Protein AF-A0A7X2N407-F1 (afdb_monomer_lite)

pLDDT: mean 95.73, std 4.52, range [58.78, 98.81]

Foldseek 3Di:
DKDQDAPVCLVVVLVQQVQFDDPQLGQDSVLSNCQSVQAGKMFDDDPNHTQKIWTWAAAQDPADEQCCSVVPRGDDLHQETETRDITGHPVNPPVCVSVVNVVVCVVPDDHQWYKYKDAPVCVVVVCVVVWDFPQWDPDCRSPGTITMTIDGDDD

Secondary structure (DSSP, 8-state):
-EEE--GGGHHHHHHHHHHHS-TTTSPPHHHHHHHHHHSEEEEEEETTEEEEEEEEEEES-SS--GGGGGTTT--TT-SEEEEEEEE--GGGTTSSHHHHHHHHHHHH--SSEEEEEE-GGGHHHHHTTTPEEEEE-S--GGG---EEEEEE---

InterPro domains:
  IPR000182 GNAT domain [PF00583] (11-131)
  IPR000182 GNAT domain [PS51186] (1-152)
  IPR016181 Acyl-CoA N-acyltransferase [SSF55729] (1-141)
  IPR051635 Serotonin N-acetyltransferase-like [PTHR10908] (2-153)

Structure (mmCIF, N/CA/C/O backbone):
data_AF-A0A7X2N407-F1
#
_entry.id   AF-A0A7X2N407-F1
#
loop_
_atom_site.group_PDB
_atom_site.id
_atom_site.type_symbol
_atom_site.label_atom_id
_atom_site.label_alt_id
_atom_site.label_comp_id
_atom_site.label_asym_id
_atom_site.label_entity_id
_atom_site.label_seq_id
_atom_site.pdbx_PDB_ins_code
_atom_site.Cartn_x
_atom_site.Cartn_y
_atom_site.Cartn_z
_atom_site.occupancy
_atom_site.B_iso_or_equiv
_atom_site.auth_seq_id
_atom_site.auth_comp_id
_atom_site.auth_asym_id
_atom_site.auth_atom_id
_atom_site.pdbx_PDB_model_num
ATOM 1 N N . MET A 1 1 ? -17.436 5.490 5.141 1.00 95.38 1 MET A N 1
ATOM 2 C CA . MET A 1 1 ? -17.222 6.511 4.094 1.00 95.38 1 MET A CA 1
ATOM 3 C C . MET A 1 1 ? -15.799 6.396 3.574 1.00 95.38 1 MET A C 1
ATOM 5 O O . MET A 1 1 ? -14.897 6.186 4.372 1.00 95.38 1 MET A O 1
ATOM 9 N N . PHE A 1 2 ? -15.601 6.514 2.261 1.00 98.38 2 PHE A N 1
ATOM 10 C CA . PHE A 1 2 ? -14.262 6.590 1.675 1.00 98.38 2 PHE A CA 1
ATOM 11 C C . PHE A 1 2 ? -13.836 8.046 1.510 1.00 98.38 2 PHE A C 1
ATOM 13 O O . PHE A 1 2 ? -14.620 8.855 1.009 1.00 98.38 2 PHE A O 1
ATOM 20 N N . ARG A 1 3 ? -12.601 8.373 1.897 1.00 97.81 3 ARG A N 1
ATOM 21 C CA . ARG A 1 3 ? -11.985 9.680 1.632 1.00 97.81 3 ARG A CA 1
ATOM 22 C C . ARG A 1 3 ? -10.471 9.571 1.538 1.00 97.81 3 ARG A C 1
ATOM 24 O O . ARG A 1 3 ? -9.880 8.625 2.049 1.00 97.81 3 ARG A O 1
ATOM 31 N N . TYR A 1 4 ? -9.843 10.558 0.914 1.00 98.19 4 TYR A N 1
ATOM 32 C CA . TYR A 1 4 ? -8.390 10.677 0.952 1.00 98.19 4 TYR A CA 1
ATOM 33 C C . TYR A 1 4 ? -7.931 11.192 2.319 1.00 98.19 4 TYR A C 1
ATOM 35 O O . TYR A 1 4 ? -8.627 12.001 2.943 1.00 98.19 4 TYR A O 1
ATOM 43 N N . ALA A 1 5 ? -6.785 10.693 2.780 1.00 98.12 5 ALA A N 1
ATOM 44 C CA . ALA A 1 5 ? -6.168 11.168 4.011 1.00 98.12 5 ALA A CA 1
ATOM 45 C C . ALA A 1 5 ? -5.673 12.611 3.847 1.00 98.12 5 ALA A C 1
ATOM 47 O O . ALA A 1 5 ? -5.228 13.006 2.766 1.00 98.12 5 ALA A O 1
ATOM 48 N N . ASP A 1 6 ? -5.701 13.373 4.934 1.00 97.88 6 ASP A N 1
ATOM 49 C CA . ASP A 1 6 ? -5.028 14.662 5.039 1.00 97.88 6 ASP A CA 1
ATOM 50 C C . ASP A 1 6 ? -4.008 14.664 6.186 1.00 97.88 6 ASP A C 1
ATOM 52 O O . ASP A 1 6 ? -3.852 13.692 6.927 1.00 97.88 6 ASP A O 1
ATOM 56 N N . ILE A 1 7 ? -3.245 15.751 6.312 1.00 98.25 7 ILE A N 1
ATOM 57 C CA . ILE A 1 7 ? -2.135 15.824 7.269 1.00 98.25 7 ILE A CA 1
ATOM 58 C C . ILE A 1 7 ? -2.575 15.664 8.734 1.00 98.25 7 ILE A C 1
ATOM 60 O O . ILE A 1 7 ? -1.768 15.260 9.572 1.00 98.25 7 ILE A O 1
ATOM 64 N N . ASN A 1 8 ? -3.840 15.939 9.059 1.00 97.94 8 ASN A N 1
ATOM 65 C CA . ASN A 1 8 ? -4.373 15.761 10.408 1.00 97.94 8 ASN A CA 1
ATOM 66 C C . ASN A 1 8 ? -4.565 14.278 10.763 1.00 97.94 8 ASN A C 1
ATOM 68 O O . ASN A 1 8 ? -4.567 13.941 11.947 1.00 97.94 8 ASN A O 1
ATOM 72 N N . ASP A 1 9 ? -4.647 13.385 9.770 1.00 98.31 9 ASP A N 1
ATOM 73 C CA . ASP A 1 9 ? -4.729 11.937 9.989 1.00 98.31 9 ASP A CA 1
ATOM 74 C C . ASP A 1 9 ? -3.368 11.319 10.355 1.00 98.31 9 ASP A C 1
ATOM 76 O O . ASP A 1 9 ? -3.327 10.203 10.875 1.00 98.31 9 ASP A O 1
ATOM 80 N N . LEU A 1 10 ? -2.251 12.027 10.119 1.00 98.62 10 LEU A N 1
ATOM 81 C CA . LEU A 1 10 ? -0.886 11.483 10.179 1.00 98.62 10 LEU A CA 1
ATOM 82 C C . LEU A 1 10 ? -0.576 10.744 11.488 1.00 98.62 10 LEU A C 1
ATOM 84 O O . LEU A 1 10 ? -0.043 9.636 11.468 1.00 98.62 10 LEU A O 1
ATOM 88 N N . ASN A 1 11 ? -0.926 11.340 12.629 1.00 98.44 11 ASN A N 1
ATOM 89 C CA . ASN A 1 11 ? -0.690 10.702 13.925 1.00 98.44 11 ASN A CA 1
ATOM 90 C C . ASN A 1 11 ? -1.470 9.390 14.046 1.00 98.44 11 ASN A C 1
ATOM 92 O O . ASN A 1 11 ? -0.918 8.386 14.492 1.00 98.44 11 ASN A O 1
ATOM 96 N N . ARG A 1 12 ? -2.734 9.383 13.611 1.00 98.06 12 ARG A N 1
ATOM 97 C CA . ARG A 1 12 ? -3.596 8.210 13.734 1.00 98.06 12 ARG A CA 1
ATOM 98 C C . ARG A 1 12 ? -3.171 7.092 12.789 1.00 98.06 12 ARG A C 1
ATOM 100 O O . ARG A 1 12 ? -3.124 5.942 13.214 1.00 98.06 12 ARG A O 1
ATOM 107 N N . VAL A 1 13 ? -2.835 7.407 11.538 1.00 98.25 13 VAL A N 1
ATOM 108 C CA . VAL A 1 13 ? -2.353 6.385 10.594 1.00 98.25 13 VAL A CA 1
ATOM 109 C C . VAL A 1 13 ? -1.009 5.812 11.036 1.00 98.25 13 VAL A C 1
ATOM 111 O O . VAL A 1 13 ? -0.814 4.611 10.925 1.00 98.25 13 VAL A O 1
ATOM 114 N N . TYR A 1 14 ? -0.124 6.623 11.628 1.00 98.44 14 TYR A N 1
ATOM 115 C CA . TYR A 1 14 ? 1.144 6.129 12.168 1.00 98.44 14 TYR A CA 1
ATOM 116 C C . TYR A 1 14 ? 0.954 5.175 13.352 1.00 98.44 14 TYR A C 1
ATOM 118 O O . TYR A 1 14 ? 1.681 4.194 13.483 1.00 98.44 14 TYR A O 1
ATOM 126 N N . GLU A 1 15 ? -0.025 5.426 14.222 1.00 98.12 15 GLU A N 1
ATOM 127 C CA . GLU A 1 15 ? -0.367 4.479 15.287 1.00 98.12 15 GLU A CA 1
ATOM 128 C C . GLU A 1 15 ? -0.853 3.139 14.733 1.00 98.12 15 GLU A C 1
ATOM 130 O O . GLU A 1 15 ? -0.415 2.098 15.217 1.00 98.12 15 GLU A O 1
ATOM 135 N N . ILE A 1 16 ? -1.728 3.175 13.723 1.00 98.12 16 ILE A N 1
ATOM 136 C CA . ILE A 1 16 ? -2.266 1.973 13.078 1.00 98.12 16 ILE A CA 1
ATOM 137 C C . ILE A 1 16 ? -1.163 1.205 12.336 1.00 98.12 16 ILE A C 1
ATOM 139 O O . ILE A 1 16 ? -1.104 -0.013 12.457 1.00 98.12 16 ILE A O 1
ATOM 143 N N . GLU A 1 17 ? -0.261 1.894 11.635 1.00 98.12 17 GLU A N 1
ATOM 144 C CA . GLU A 1 17 ? 0.867 1.279 10.917 1.00 98.12 17 GLU A CA 1
ATOM 145 C C . GLU A 1 17 ? 1.718 0.415 11.862 1.00 98.12 17 GLU A C 1
ATOM 147 O O . GLU A 1 17 ? 2.002 -0.748 11.582 1.00 98.12 17 GLU A O 1
ATOM 152 N N . LYS A 1 18 ? 2.072 0.952 13.037 1.00 97.56 18 LYS A N 1
ATOM 153 C CA . LYS A 1 18 ? 2.836 0.209 14.055 1.00 97.56 18 LYS A CA 1
ATOM 154 C C . LYS A 1 18 ? 2.061 -0.953 14.679 1.00 97.56 18 LYS A C 1
ATOM 156 O O . LYS A 1 18 ? 2.670 -1.831 15.283 1.00 97.56 18 LYS A O 1
ATOM 161 N N . GLU A 1 19 ? 0.732 -0.906 14.642 1.00 96.69 19 GLU A N 1
ATOM 162 C CA . GLU A 1 19 ? -0.120 -2.009 15.090 1.00 96.69 19 GLU A CA 1
ATOM 163 C C . GLU A 1 19 ? -0.159 -3.123 14.035 1.00 96.69 19 GLU A C 1
ATOM 165 O O . GLU A 1 19 ? -0.166 -4.302 14.389 1.00 96.69 19 GLU A O 1
ATOM 170 N N . CYS A 1 20 ? -0.161 -2.758 12.749 1.00 96.50 20 CYS A N 1
ATOM 171 C CA . CYS A 1 20 ? -0.298 -3.692 11.633 1.00 96.50 20 CYS A CA 1
ATOM 172 C C . CYS A 1 20 ? 1.022 -4.364 11.237 1.00 96.50 20 CYS A C 1
ATOM 174 O O . CYS A 1 20 ? 1.002 -5.510 10.781 1.00 96.50 20 CYS A O 1
ATOM 176 N N . PHE A 1 21 ? 2.160 -3.689 11.426 1.00 94.94 21 PHE A N 1
ATOM 177 C CA . PHE A 1 21 ? 3.456 -4.160 10.944 1.00 94.94 21 PHE A CA 1
ATOM 178 C C . PHE A 1 21 ? 4.526 -4.262 12.042 1.00 94.94 21 PHE A C 1
ATOM 180 O O . PHE A 1 21 ? 4.601 -3.412 12.932 1.00 94.94 21 PHE A O 1
ATOM 187 N N . PRO A 1 22 ? 5.419 -5.268 11.959 1.00 94.00 22 PRO A N 1
ATOM 188 C CA . PRO A 1 22 ? 6.669 -5.288 12.715 1.00 94.00 22 PRO A CA 1
ATOM 189 C C . PRO A 1 22 ? 7.523 -4.036 12.464 1.00 94.00 22 PRO A C 1
ATOM 191 O O . PRO A 1 22 ? 7.492 -3.469 11.376 1.00 94.00 22 PRO A O 1
ATOM 194 N N . GLU A 1 23 ? 8.352 -3.644 13.435 1.00 92.38 23 GLU A N 1
ATOM 195 C CA . GLU A 1 23 ? 9.165 -2.412 13.377 1.00 92.38 23 GLU A CA 1
ATOM 196 C C . GLU A 1 23 ? 10.056 -2.306 12.124 1.00 92.38 23 GLU A C 1
ATOM 198 O O . GLU A 1 23 ? 10.237 -1.222 11.581 1.00 92.38 23 GLU A O 1
ATOM 203 N N . ASN A 1 24 ? 10.590 -3.428 11.640 1.00 91.38 24 ASN A N 1
ATOM 204 C CA . ASN A 1 24 ? 11.429 -3.503 10.441 1.00 91.38 24 ASN A CA 1
ATOM 205 C C . ASN A 1 24 ? 10.647 -3.414 9.119 1.00 91.38 24 ASN A C 1
ATOM 207 O O . ASN A 1 24 ? 11.261 -3.194 8.079 1.00 91.38 24 ASN A O 1
ATOM 211 N N . GLU A 1 25 ? 9.331 -3.620 9.139 1.00 92.06 25 GLU A N 1
ATOM 212 C CA . GLU A 1 25 ? 8.455 -3.541 7.962 1.00 92.06 25 GLU A CA 1
ATOM 213 C C . GLU A 1 25 ? 7.644 -2.234 7.944 1.00 92.06 25 GLU A C 1
ATOM 215 O O . GLU A 1 25 ? 7.354 -1.709 6.868 1.00 92.06 25 GLU A O 1
ATOM 220 N N . ALA A 1 26 ? 7.311 -1.703 9.124 1.00 95.06 26 ALA A N 1
ATOM 221 C CA . ALA A 1 26 ? 6.475 -0.525 9.301 1.00 95.06 26 ALA A CA 1
ATOM 222 C C . ALA A 1 26 ? 7.079 0.731 8.654 1.00 95.06 26 ALA A C 1
ATOM 224 O O . ALA A 1 26 ? 8.272 1.031 8.776 1.00 95.06 26 ALA A O 1
ATOM 225 N N . ALA A 1 27 ? 6.231 1.523 8.002 1.00 96.19 27 ALA A N 1
ATOM 226 C CA . ALA A 1 27 ? 6.617 2.810 7.459 1.00 96.19 27 ALA A CA 1
ATOM 227 C C . ALA A 1 27 ? 6.960 3.812 8.570 1.00 96.19 27 ALA A C 1
ATOM 229 O O . ALA A 1 27 ? 6.273 3.948 9.585 1.00 96.19 27 ALA A O 1
ATOM 230 N N . SER A 1 28 ? 8.014 4.594 8.339 1.00 96.69 28 SER A N 1
ATOM 231 C CA . SER A 1 28 ? 8.357 5.692 9.239 1.00 96.69 28 SER A CA 1
ATOM 232 C C . SER A 1 28 ? 7.287 6.792 9.219 1.00 96.69 28 SER A C 1
ATOM 234 O O . SER A 1 28 ? 6.600 7.000 8.215 1.00 96.69 28 SER A O 1
ATOM 236 N N . PHE A 1 29 ? 7.221 7.586 10.291 1.00 97.44 29 PHE A N 1
ATOM 237 C CA . PHE A 1 29 ? 6.360 8.773 10.362 1.00 97.44 29 PHE A CA 1
ATOM 238 C C . PHE A 1 29 ? 6.571 9.725 9.168 1.00 97.44 29 PHE A C 1
ATOM 240 O O . PHE A 1 29 ? 5.614 10.240 8.591 1.00 97.44 29 PHE A O 1
ATOM 247 N N . ASN A 1 30 ? 7.827 9.920 8.749 1.00 96.94 30 ASN A N 1
ATOM 248 C CA . ASN A 1 30 ? 8.164 10.769 7.604 1.00 96.94 30 ASN A CA 1
ATOM 249 C C . ASN A 1 30 ? 7.725 10.149 6.271 1.00 96.94 30 ASN A C 1
ATOM 251 O O . ASN A 1 30 ? 7.262 10.875 5.393 1.00 96.94 30 ASN A O 1
ATOM 255 N N . SER A 1 31 ? 7.829 8.825 6.124 1.00 96.62 31 SER A N 1
ATOM 256 C CA . SER A 1 31 ? 7.348 8.113 4.936 1.00 96.62 31 SER A CA 1
ATOM 257 C C . SER A 1 31 ? 5.831 8.238 4.804 1.00 96.62 31 SER A C 1
ATOM 259 O O . SER A 1 31 ? 5.346 8.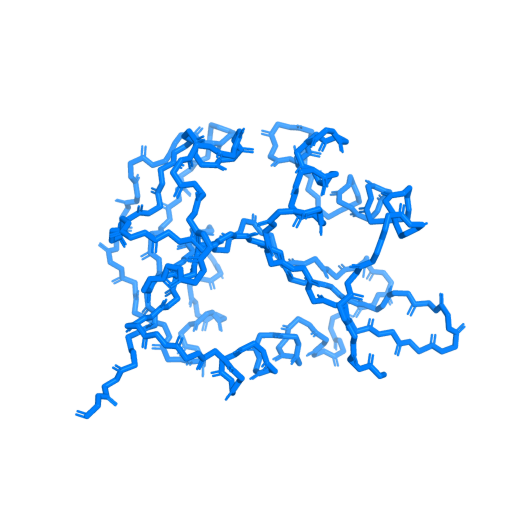589 3.732 1.00 96.62 31 SER A O 1
ATOM 261 N N . LEU A 1 32 ? 5.074 8.035 5.888 1.00 98.12 32 LEU A N 1
ATOM 262 C CA . LEU A 1 32 ? 3.617 8.212 5.878 1.00 98.12 32 LEU A CA 1
ATOM 263 C C . LEU A 1 32 ? 3.222 9.657 5.576 1.00 98.12 32 LEU A C 1
ATOM 265 O O . LEU A 1 32 ? 2.366 9.886 4.723 1.00 98.12 32 LEU A O 1
ATOM 269 N N . LYS A 1 33 ? 3.899 10.635 6.192 1.00 97.94 33 LYS A N 1
ATOM 270 C CA . LYS A 1 33 ? 3.705 12.053 5.873 1.00 97.94 33 LYS A CA 1
ATOM 271 C C . LYS A 1 33 ? 3.900 12.320 4.381 1.00 97.94 33 LYS A C 1
ATOM 273 O O . LYS A 1 33 ? 3.044 12.934 3.750 1.00 97.94 33 LYS A O 1
ATOM 278 N N . HIS A 1 34 ? 4.994 11.820 3.807 1.00 95.56 34 HIS A N 1
ATOM 279 C CA . HIS A 1 34 ? 5.276 11.985 2.386 1.00 95.56 34 HIS A CA 1
ATOM 280 C C . HIS A 1 34 ? 4.176 11.376 1.505 1.00 95.56 34 HIS A C 1
ATOM 282 O O . HIS A 1 34 ? 3.762 12.013 0.536 1.00 95.56 34 HIS A O 1
ATOM 288 N N . ARG A 1 35 ? 3.675 10.182 1.853 1.00 96.56 35 ARG A N 1
ATOM 289 C CA . ARG A 1 35 ? 2.597 9.493 1.122 1.00 96.56 35 ARG A CA 1
ATOM 290 C C . ARG A 1 35 ? 1.264 10.244 1.198 1.00 96.56 35 ARG A C 1
ATOM 292 O O . ARG A 1 35 ? 0.576 10.309 0.186 1.00 96.56 35 ARG A O 1
ATOM 299 N N . ILE A 1 36 ? 0.933 10.850 2.341 1.00 97.81 36 ILE A N 1
ATOM 300 C CA . ILE A 1 36 ? -0.249 11.721 2.486 1.00 97.81 36 ILE A CA 1
ATOM 301 C C . ILE A 1 36 ? -0.114 12.971 1.607 1.00 97.81 36 ILE A C 1
ATOM 303 O O . ILE A 1 36 ? -1.048 13.343 0.906 1.00 97.81 36 ILE A O 1
ATOM 307 N N . GLU A 1 37 ? 1.047 13.629 1.632 1.00 96.06 37 GLU A N 1
ATOM 308 C CA . GLU A 1 37 ? 1.238 14.917 0.953 1.00 96.06 37 GLU A CA 1
ATOM 309 C C . GLU A 1 37 ? 1.436 14.786 -0.567 1.00 96.06 37 GLU A C 1
ATOM 311 O O . GLU A 1 37 ? 1.036 15.676 -1.318 1.00 96.06 37 GLU A O 1
ATOM 316 N N . ASN A 1 38 ? 2.076 13.707 -1.029 1.00 94.50 38 ASN A N 1
ATOM 317 C CA . ASN A 1 38 ? 2.562 13.590 -2.411 1.00 94.50 38 ASN A CA 1
ATOM 318 C C . ASN A 1 38 ? 2.108 12.313 -3.128 1.00 94.50 38 ASN A C 1
ATOM 320 O O . ASN A 1 38 ? 2.259 12.218 -4.346 1.00 94.50 38 ASN A O 1
ATOM 324 N N . GLY A 1 39 ? 1.615 11.320 -2.389 1.00 95.44 39 GLY A N 1
ATOM 325 C CA . GLY A 1 39 ? 1.319 9.990 -2.903 1.00 95.44 39 GLY A CA 1
ATOM 326 C C . GLY A 1 39 ? -0.171 9.725 -3.085 1.00 95.44 39 GLY A C 1
ATOM 327 O O . GLY A 1 39 ? -0.961 10.589 -3.466 1.00 95.44 39 GLY A O 1
ATOM 328 N N . PHE A 1 40 ? -0.537 8.473 -2.835 1.00 97.31 40 PHE A N 1
ATOM 329 C CA . PHE A 1 40 ? -1.907 7.996 -2.786 1.00 97.31 40 PHE A CA 1
ATOM 330 C C . PHE A 1 40 ? -2.192 7.487 -1.374 1.00 97.31 40 PHE A C 1
ATOM 332 O O . PHE A 1 40 ? -1.432 6.672 -0.849 1.00 97.31 40 PHE A O 1
ATOM 339 N N . PHE A 1 41 ? -3.291 7.934 -0.770 1.00 98.31 41 PHE A N 1
ATOM 340 C CA . PHE A 1 41 ? -3.676 7.501 0.570 1.00 98.31 41 PHE A CA 1
ATOM 341 C C . PHE A 1 41 ? -5.199 7.533 0.722 1.00 98.31 41 PHE A C 1
ATOM 343 O O . PHE A 1 41 ? -5.793 8.604 0.854 1.00 98.31 41 PHE A O 1
ATOM 350 N N . LEU A 1 42 ? -5.835 6.364 0.676 1.00 98.75 42 LEU A N 1
ATOM 351 C CA . LEU A 1 42 ? -7.287 6.212 0.769 1.00 98.75 42 LEU A CA 1
ATOM 352 C C . LEU A 1 42 ? -7.665 5.597 2.117 1.00 98.75 42 LEU A C 1
ATOM 354 O O . LEU A 1 42 ? -7.141 4.550 2.492 1.00 98.75 42 LEU A O 1
ATOM 358 N N . LEU A 1 43 ? -8.600 6.237 2.813 1.00 98.69 43 LEU A N 1
ATOM 359 C CA . LEU A 1 43 ? -9.145 5.800 4.092 1.00 98.69 43 LEU A CA 1
ATOM 360 C C . LEU A 1 43 ? -10.575 5.285 3.915 1.00 98.69 43 LEU A C 1
ATOM 362 O O . LEU A 1 43 ? -11.375 5.873 3.181 1.00 98.69 43 LEU A O 1
ATOM 366 N N . LEU A 1 44 ? -10.909 4.232 4.657 1.00 98.69 44 LEU A N 1
ATOM 367 C CA . LEU A 1 44 ? -12.275 3.867 5.004 1.00 98.69 44 LEU A CA 1
ATOM 368 C C . LEU A 1 44 ? -12.524 4.283 6.456 1.00 98.69 44 LEU A C 1
ATOM 370 O O . LEU A 1 44 ? -11.877 3.764 7.365 1.00 98.69 44 LEU A O 1
ATOM 374 N N . GLU A 1 45 ? -13.467 5.196 6.670 1.00 97.12 45 GLU A N 1
ATOM 375 C CA . GLU A 1 45 ? -13.825 5.688 8.004 1.00 97.12 45 GLU A CA 1
ATOM 376 C C . GLU A 1 45 ? -15.309 5.508 8.336 1.00 97.12 45 GLU A C 1
ATOM 378 O O . GLU A 1 45 ? -16.167 5.571 7.454 1.00 97.12 45 GLU A O 1
ATOM 383 N N . GLU A 1 46 ? -15.633 5.357 9.613 1.00 96.56 46 GLU A N 1
ATOM 384 C CA . GLU A 1 46 ? -16.995 5.411 10.148 1.00 96.56 46 GLU A CA 1
ATOM 385 C C . GLU A 1 46 ? -16.969 6.174 11.474 1.00 96.56 46 GLU A C 1
ATOM 387 O O . GLU A 1 46 ? -16.087 5.939 12.284 1.00 96.56 46 GLU A O 1
ATOM 392 N N . GLU A 1 47 ? -17.875 7.135 11.679 1.00 92.56 47 GLU A N 1
ATOM 393 C CA . GLU A 1 47 ? -17.948 7.930 12.924 1.00 92.56 47 GLU A CA 1
ATOM 394 C C . GLU A 1 47 ? -16.597 8.523 13.396 1.00 92.56 47 GLU A C 1
ATOM 396 O O . GLU A 1 47 ? -16.289 8.550 14.584 1.00 92.56 47 GLU A O 1
ATOM 401 N N . HIS A 1 48 ? -15.788 9.035 12.456 1.00 89.81 48 HIS A N 1
ATOM 402 C CA . HIS A 1 48 ? -14.421 9.550 12.681 1.00 89.81 48 HIS A CA 1
ATOM 403 C C . HIS A 1 48 ? -13.372 8.499 13.083 1.00 89.81 48 HIS A C 1
ATOM 405 O O . HIS A 1 48 ? -12.238 8.840 13.423 1.00 89.81 48 HIS A O 1
ATOM 411 N N . GLU A 1 49 ? -13.715 7.220 13.005 1.00 96.19 49 GLU A N 1
ATOM 412 C CA . GLU A 1 49 ? -12.808 6.111 13.222 1.00 96.19 49 GLU A CA 1
ATOM 413 C C . GLU A 1 49 ? -12.298 5.543 11.892 1.00 96.19 49 GLU A C 1
ATOM 415 O O . GLU A 1 49 ? -13.075 5.165 11.020 1.00 96.19 49 GLU A O 1
ATOM 420 N N . ILE A 1 50 ? -10.973 5.442 11.747 1.00 98.12 50 ILE A N 1
ATOM 421 C CA . ILE A 1 50 ? -10.341 4.785 10.596 1.00 98.12 50 ILE A CA 1
ATOM 422 C C . ILE A 1 50 ? -10.459 3.264 10.765 1.00 98.12 50 ILE A C 1
ATOM 424 O O . ILE A 1 50 ? -9.839 2.683 11.660 1.00 98.12 50 ILE A O 1
ATOM 428 N N . LEU A 1 51 ? -11.237 2.633 9.884 1.00 98.38 51 LEU A N 1
ATOM 429 C CA . LEU A 1 51 ? -11.487 1.189 9.866 1.00 98.38 51 LEU A CA 1
ATOM 430 C C . LEU A 1 51 ? -10.431 0.426 9.065 1.00 98.38 51 LEU A C 1
ATOM 432 O O . LEU A 1 51 ? -10.071 -0.691 9.420 1.00 98.38 51 LEU A O 1
ATOM 436 N N . SER A 1 52 ? -9.949 1.016 7.971 1.00 98.75 52 SER A N 1
ATOM 437 C CA . SER A 1 52 ? -8.861 0.487 7.147 1.00 98.75 52 SER A CA 1
ATOM 438 C C . SER A 1 52 ? -8.306 1.587 6.244 1.00 98.75 52 SER A C 1
ATOM 440 O O . SER A 1 52 ? -8.995 2.575 5.968 1.00 98.75 52 SER A O 1
ATOM 442 N N . PHE A 1 53 ? -7.078 1.425 5.760 1.00 98.75 53 PHE A N 1
ATOM 443 C CA . PHE A 1 53 ? -6.532 2.273 4.712 1.00 98.75 53 PHE A CA 1
ATOM 444 C C . PHE A 1 53 ? -5.639 1.512 3.738 1.00 98.75 53 PHE A C 1
ATOM 446 O O . PHE A 1 53 ? -5.176 0.407 4.006 1.00 98.75 53 PHE A O 1
ATOM 453 N N . ILE A 1 54 ? -5.394 2.142 2.595 1.00 98.81 54 ILE A N 1
ATOM 454 C CA . ILE A 1 54 ? -4.463 1.682 1.569 1.00 98.81 54 ILE A CA 1
ATOM 455 C C . ILE A 1 54 ? -3.644 2.873 1.079 1.00 98.81 54 ILE A C 1
ATOM 457 O O . ILE A 1 54 ? -4.189 3.944 0.789 1.00 98.81 54 ILE A O 1
ATOM 461 N N . ASN A 1 55 ? -2.325 2.701 1.023 1.00 98.56 55 ASN A N 1
ATOM 462 C CA . ASN A 1 55 ? -1.398 3.782 0.717 1.00 98.56 55 ASN A CA 1
ATOM 463 C C . ASN A 1 55 ? -0.301 3.361 -0.263 1.00 98.56 55 ASN A C 1
ATOM 465 O O . ASN A 1 55 ? 0.055 2.188 -0.378 1.00 98.56 55 ASN A O 1
ATOM 469 N N . GLY A 1 56 ? 0.228 4.343 -0.984 1.00 97.88 56 GLY A N 1
ATOM 470 C CA . GLY A 1 56 ? 1.148 4.108 -2.080 1.00 97.88 56 GLY A CA 1
ATOM 471 C C . GLY A 1 56 ? 1.609 5.391 -2.757 1.00 97.88 56 GLY A C 1
ATOM 472 O O . GLY A 1 56 ? 1.474 6.494 -2.222 1.00 97.88 56 GLY A O 1
ATOM 473 N N . MET A 1 57 ? 2.129 5.251 -3.970 1.00 97.06 57 MET A N 1
ATOM 474 C CA . MET A 1 57 ? 2.476 6.381 -4.825 1.00 97.06 57 MET A CA 1
ATOM 475 C C . MET A 1 57 ? 2.328 6.042 -6.304 1.00 97.06 57 MET A C 1
ATOM 477 O O . MET A 1 57 ? 2.445 4.891 -6.723 1.00 97.06 57 MET A O 1
ATOM 481 N N . TYR A 1 58 ? 2.140 7.078 -7.106 1.00 97.50 58 TYR A N 1
ATOM 482 C CA . TYR A 1 58 ? 2.146 6.954 -8.553 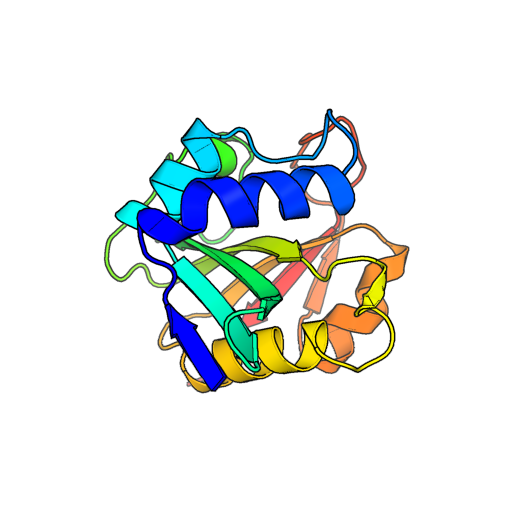1.00 97.50 58 TYR A CA 1
ATOM 483 C C . TYR A 1 58 ? 3.582 6.942 -9.087 1.00 97.50 58 TYR A C 1
ATOM 485 O O . TYR A 1 58 ? 4.435 7.708 -8.630 1.00 97.50 58 TYR A O 1
ATOM 493 N N . SER A 1 59 ? 3.847 6.099 -10.081 1.00 97.31 59 SER A N 1
ATOM 494 C CA . SER A 1 59 ? 5.143 5.993 -10.747 1.00 97.31 59 SER A CA 1
ATOM 495 C C . SER A 1 59 ? 4.988 5.652 -12.230 1.00 97.31 59 SER A C 1
ATOM 497 O O . SER A 1 59 ? 3.944 5.180 -12.672 1.00 97.31 59 SER A O 1
ATOM 499 N N . ASN A 1 60 ? 6.046 5.887 -13.005 1.00 96.50 60 ASN A N 1
ATOM 500 C CA . ASN A 1 60 ? 6.167 5.380 -14.377 1.00 96.50 60 ASN A CA 1
ATOM 501 C C . ASN A 1 60 ? 7.026 4.111 -14.453 1.00 96.50 60 ASN A C 1
ATOM 503 O O . ASN A 1 60 ? 7.152 3.515 -15.523 1.00 96.50 60 ASN A O 1
ATOM 507 N N . GLU A 1 61 ? 7.615 3.700 -13.331 1.00 96.25 61 GLU A N 1
ATOM 508 C CA . GLU A 1 61 ? 8.298 2.421 -13.209 1.00 96.25 61 GLU A CA 1
ATOM 509 C C . GLU A 1 61 ? 7.279 1.281 -13.275 1.00 96.25 61 GLU A C 1
ATOM 511 O O . GLU A 1 61 ? 6.156 1.420 -12.793 1.00 96.25 61 GLU A O 1
ATOM 516 N N . LYS A 1 62 ? 7.667 0.153 -13.877 1.00 95.19 62 LYS A N 1
ATOM 517 C CA . LYS A 1 62 ? 6.796 -1.024 -13.956 1.00 95.19 62 LYS A CA 1
ATOM 518 C C . LYS A 1 62 ? 6.846 -1.861 -12.675 1.00 95.19 62 LYS A C 1
ATOM 520 O O . LYS A 1 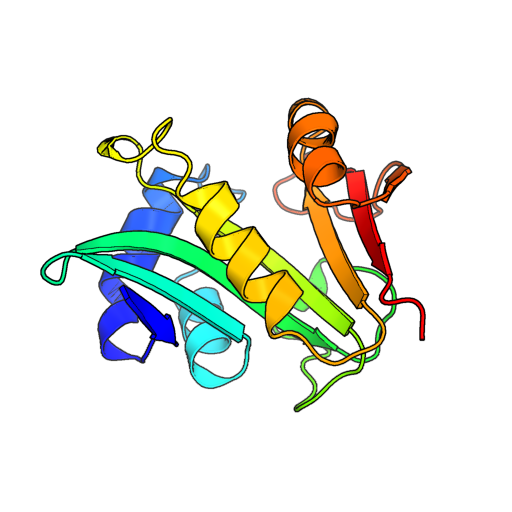62 ? 5.834 -2.443 -12.315 1.00 95.19 62 LYS A O 1
ATOM 525 N N . ASP A 1 63 ? 7.977 -1.903 -11.982 1.00 95.94 63 ASP A N 1
ATOM 526 C CA . ASP A 1 63 ? 8.185 -2.786 -10.828 1.00 95.94 63 ASP A CA 1
ATOM 527 C C . ASP A 1 63 ? 8.371 -1.987 -9.542 1.00 95.94 63 ASP A C 1
ATOM 529 O O . ASP A 1 63 ? 8.918 -0.878 -9.570 1.00 95.94 63 ASP A O 1
ATOM 533 N N . LEU A 1 64 ? 7.929 -2.562 -8.421 1.00 95.62 64 LEU A N 1
ATOM 534 C CA . LEU A 1 64 ? 8.102 -1.966 -7.099 1.00 95.62 64 LEU A CA 1
ATOM 535 C C . LEU A 1 64 ? 9.556 -2.153 -6.650 1.00 95.62 64 LEU A C 1
ATOM 537 O O . LEU A 1 64 ? 10.092 -3.260 -6.689 1.00 95.62 64 LEU A O 1
ATOM 541 N N . LYS A 1 65 ? 10.192 -1.059 -6.221 1.00 93.69 65 LYS A N 1
ATOM 542 C CA . LYS A 1 65 ? 11.594 -1.032 -5.778 1.00 93.69 65 LYS A CA 1
ATOM 543 C C . LYS A 1 65 ? 11.706 -0.473 -4.364 1.00 93.69 65 LYS A C 1
ATOM 545 O O . LYS A 1 65 ? 10.942 0.423 -4.006 1.00 93.69 65 LYS A O 1
ATOM 550 N N . ASP A 1 66 ? 12.689 -0.941 -3.598 1.00 93.50 66 ASP A N 1
ATOM 551 C CA . ASP A 1 66 ? 12.867 -0.553 -2.191 1.00 93.50 66 ASP A CA 1
ATOM 552 C C . ASP A 1 66 ? 13.028 0.965 -2.015 1.00 93.50 66 ASP A C 1
ATOM 554 O O . ASP A 1 66 ? 12.496 1.557 -1.076 1.00 93.50 66 ASP A O 1
ATOM 558 N N . GLU A 1 67 ? 13.681 1.649 -2.957 1.00 93.62 67 GLU A N 1
ATOM 559 C CA . GLU A 1 67 ? 13.873 3.096 -2.874 1.00 93.62 67 GLU A CA 1
ATOM 560 C C . GLU A 1 67 ? 12.560 3.893 -2.964 1.00 93.62 67 GLU A C 1
ATOM 562 O O . GLU A 1 67 ? 12.520 5.075 -2.611 1.00 93.62 67 GLU A O 1
ATOM 567 N N . MET A 1 68 ? 11.474 3.266 -3.423 1.00 95.12 68 MET A N 1
ATOM 568 C CA . MET A 1 68 ? 10.152 3.886 -3.460 1.00 95.12 68 MET A CA 1
ATOM 569 C C . MET A 1 68 ? 9.538 4.023 -2.060 1.00 95.12 68 MET A C 1
ATOM 571 O O . MET A 1 68 ? 8.766 4.957 -1.838 1.00 95.12 68 MET A O 1
ATOM 575 N N . TYR A 1 69 ? 9.927 3.191 -1.082 1.00 91.75 69 TYR A N 1
ATOM 576 C CA . TYR A 1 69 ? 9.495 3.361 0.315 1.00 91.75 69 TYR A CA 1
ATOM 577 C C . TYR A 1 69 ? 10.013 4.677 0.931 1.00 91.75 69 TYR A C 1
ATOM 579 O O . TYR A 1 69 ? 9.394 5.210 1.861 1.00 91.75 69 TYR A O 1
ATOM 587 N N . GLU A 1 70 ? 11.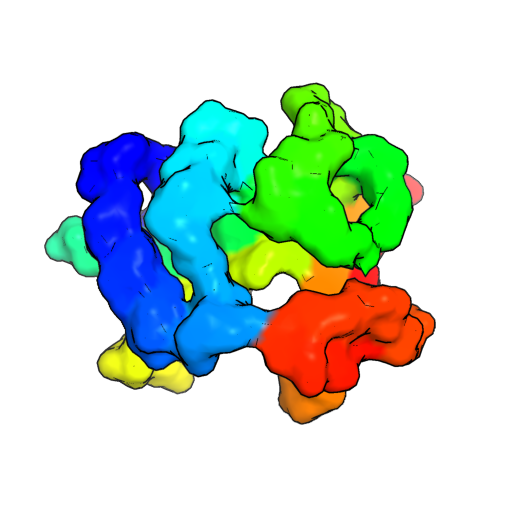098 5.232 0.376 1.00 89.44 70 GLU A N 1
ATOM 588 C CA . GLU A 1 70 ? 11.666 6.550 0.701 1.00 89.44 70 GLU A CA 1
ATOM 589 C C . GLU A 1 70 ? 11.092 7.694 -0.165 1.00 89.44 70 GLU A C 1
ATOM 591 O O . GLU A 1 70 ? 11.483 8.849 -0.001 1.00 89.44 70 GLU A O 1
ATOM 596 N N . GLY A 1 71 ? 10.174 7.396 -1.093 1.00 88.62 71 GLY A N 1
ATOM 597 C CA . GLY A 1 71 ? 9.534 8.375 -1.980 1.00 88.62 71 GLY A CA 1
ATOM 598 C C . GLY A 1 71 ? 10.255 8.629 -3.311 1.00 88.62 71 GLY A C 1
ATOM 599 O O . GLY A 1 71 ? 9.872 9.541 -4.051 1.00 88.62 71 GLY A O 1
ATOM 600 N N . LYS A 1 72 ? 11.292 7.852 -3.664 1.00 92.81 72 LYS A N 1
ATOM 601 C CA . LYS A 1 72 ? 11.932 7.985 -4.987 1.00 92.81 72 LYS A CA 1
ATOM 602 C C . LYS A 1 72 ? 10.992 7.516 -6.092 1.00 92.81 72 LYS A C 1
ATOM 604 O O . LYS A 1 72 ? 10.218 6.593 -5.892 1.00 92.81 72 LYS A O 1
ATOM 609 N N . TYR A 1 73 ? 11.120 8.123 -7.274 1.00 92.75 73 TYR A N 1
ATOM 610 C CA . TYR A 1 73 ? 10.317 7.831 -8.476 1.00 92.75 73 T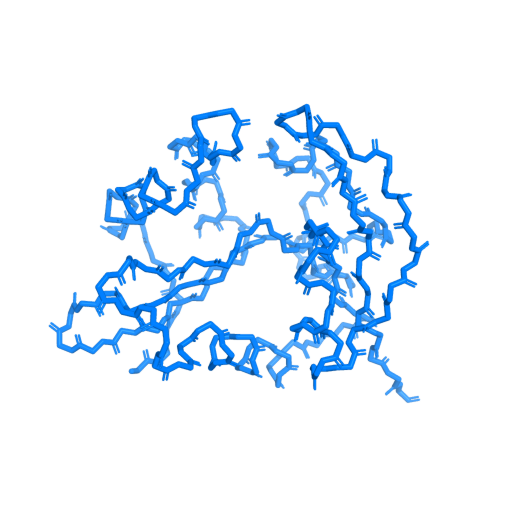YR A CA 1
ATOM 611 C C . TYR A 1 73 ? 8.831 8.203 -8.377 1.00 92.75 73 TYR A C 1
ATOM 613 O O . TYR A 1 73 ? 8.033 7.746 -9.201 1.00 92.75 73 TYR A O 1
ATOM 621 N N . CYS A 1 74 ? 8.452 9.015 -7.384 1.00 93.50 74 CYS A N 1
ATOM 622 C CA . CYS A 1 74 ? 7.095 9.532 -7.261 1.00 93.50 74 CYS A CA 1
ATOM 623 C C . CYS A 1 74 ? 6.819 10.526 -8.394 1.00 93.50 74 CYS A C 1
ATOM 625 O O . CYS A 1 74 ? 7.548 11.505 -8.578 1.00 93.50 74 CYS A O 1
ATOM 627 N N . VAL A 1 75 ? 5.779 10.255 -9.180 1.00 93.38 75 VAL A N 1
ATOM 628 C CA . VAL A 1 75 ? 5.385 11.069 -10.331 1.00 93.38 75 VAL A CA 1
ATOM 629 C C . VAL A 1 75 ? 3.909 11.391 -10.220 1.00 93.38 75 VAL A C 1
ATOM 631 O O . VAL A 1 75 ? 3.072 10.498 -10.145 1.00 93.38 75 VAL A O 1
ATOM 634 N N . LYS A 1 76 ? 3.564 12.677 -10.289 1.00 87.50 76 LYS A N 1
ATOM 635 C CA . LYS A 1 76 ? 2.163 13.095 -10.353 1.00 87.50 76 LYS A CA 1
ATOM 636 C C . LYS A 1 76 ? 1.491 12.470 -11.584 1.00 87.50 76 LYS A C 1
ATOM 638 O O . LYS A 1 76 ? 1.938 12.716 -12.700 1.00 87.50 76 LYS A O 1
ATOM 643 N N . ASN A 1 77 ? 0.406 11.723 -11.376 1.00 85.75 77 ASN A N 1
ATOM 644 C CA . ASN A 1 77 ? -0.343 11.013 -12.425 1.00 85.75 77 ASN A CA 1
ATOM 645 C C . ASN A 1 77 ? 0.487 9.967 -13.201 1.00 85.75 77 ASN A C 1
ATOM 647 O O . ASN A 1 77 ? 0.328 9.840 -14.413 1.00 85.75 77 ASN A O 1
ATOM 651 N N . GLY A 1 78 ? 1.397 9.259 -12.527 1.00 93.38 78 GLY A N 1
ATOM 652 C CA . GLY A 1 78 ? 2.120 8.135 -13.125 1.00 93.38 78 GLY A CA 1
ATOM 653 C C . GLY A 1 78 ? 1.196 7.021 -13.634 1.00 93.38 78 GLY A C 1
ATOM 654 O O . GLY A 1 78 ? 0.092 6.828 -13.122 1.00 93.38 78 GLY A O 1
ATOM 655 N N . ASP A 1 79 ? 1.671 6.282 -14.638 1.00 95.69 79 ASP A N 1
ATOM 656 C CA . ASP A 1 79 ? 0.919 5.194 -15.278 1.00 95.69 79 ASP A CA 1
ATOM 657 C C . ASP A 1 79 ? 0.650 4.004 -14.340 1.00 95.69 79 ASP A C 1
ATOM 659 O O . ASP A 1 79 ? -0.296 3.245 -14.560 1.00 95.69 79 ASP A O 1
ATOM 663 N N . TRP A 1 80 ? 1.481 3.819 -13.316 1.00 97.94 80 TRP A N 1
ATOM 664 C CA . TRP A 1 80 ? 1.393 2.728 -12.352 1.00 97.94 80 TRP A CA 1
ATOM 665 C C . TRP A 1 80 ? 1.166 3.263 -10.944 1.00 97.94 80 TRP A C 1
ATOM 667 O O . TRP A 1 80 ? 1.707 4.303 -10.566 1.00 97.94 80 TRP A O 1
ATOM 677 N N . LEU A 1 81 ? 0.400 2.522 -10.147 1.00 98.06 81 LEU A N 1
ATOM 678 C CA . LEU A 1 81 ? 0.241 2.779 -8.720 1.00 98.06 81 LEU A CA 1
ATOM 679 C C . LEU A 1 81 ? 0.968 1.701 -7.914 1.00 98.06 81 LEU A C 1
ATOM 681 O O . LEU A 1 81 ? 0.601 0.530 -7.971 1.00 98.06 81 LEU 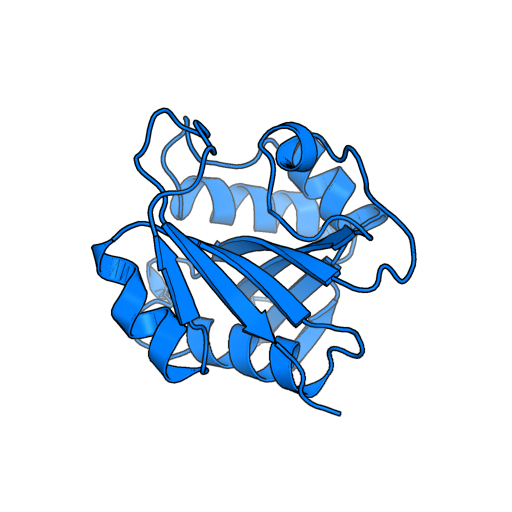A O 1
ATOM 685 N N . MET A 1 82 ? 1.987 2.114 -7.165 1.00 98.19 82 MET A N 1
ATOM 686 C CA . MET A 1 82 ? 2.772 1.260 -6.275 1.00 98.19 82 MET A CA 1
ATOM 687 C C . MET A 1 82 ? 2.148 1.297 -4.883 1.00 98.19 82 MET A C 1
ATOM 689 O O . MET A 1 82 ? 2.110 2.365 -4.272 1.00 98.19 82 MET A O 1
ATOM 693 N N . ILE A 1 83 ? 1.647 0.168 -4.386 1.00 98.38 83 ILE A N 1
ATOM 694 C CA . ILE A 1 83 ? 1.040 0.057 -3.054 1.00 98.38 83 ILE A CA 1
ATOM 695 C C . ILE A 1 83 ? 2.080 -0.412 -2.053 1.00 98.38 83 ILE A C 1
ATOM 697 O O . ILE A 1 83 ? 2.753 -1.419 -2.259 1.00 98.38 83 ILE A O 1
ATOM 701 N N . PHE A 1 84 ? 2.182 0.334 -0.957 1.00 97.31 84 PHE A N 1
ATOM 702 C CA . PHE A 1 84 ? 3.152 0.091 0.105 1.00 97.31 84 PHE A CA 1
ATOM 703 C C . PHE A 1 84 ? 2.529 -0.503 1.361 1.00 97.31 84 PHE A C 1
ATOM 705 O O . PHE A 1 84 ? 3.239 -1.168 2.106 1.00 97.31 84 PHE A O 1
ATOM 712 N N . GLY A 1 85 ? 1.238 -0.266 1.601 1.00 97.06 85 GLY A N 1
ATOM 713 C CA . GLY A 1 85 ? 0.545 -0.781 2.778 1.00 97.06 85 GLY A CA 1
ATOM 714 C C . GLY A 1 85 ? -0.960 -0.882 2.568 1.00 97.06 85 GLY A C 1
ATOM 715 O O . GLY A 1 85 ? -1.568 -0.027 1.911 1.00 97.06 85 GLY A O 1
ATOM 716 N N . VAL A 1 86 ? -1.533 -1.952 3.118 1.00 98.44 86 VAL A N 1
ATOM 717 C CA . VAL A 1 86 ? -2.972 -2.165 3.287 1.00 98.44 86 VAL A CA 1
ATOM 718 C C . VAL A 1 86 ? -3.185 -2.534 4.746 1.00 98.44 86 VAL A C 1
ATOM 720 O O . VAL A 1 86 ? -2.809 -3.620 5.185 1.00 98.44 86 VAL A O 1
ATOM 723 N N . ASP A 1 87 ? -3.797 -1.628 5.488 1.00 98.56 87 ASP A N 1
ATOM 724 C CA . ASP A 1 87 ? -3.787 -1.656 6.941 1.00 98.56 87 ASP A CA 1
ATOM 725 C C . ASP A 1 87 ? -5.211 -1.771 7.450 1.00 98.56 87 ASP A C 1
ATOM 727 O O . ASP A 1 87 ? -6.115 -1.034 7.045 1.00 98.56 87 ASP A O 1
ATOM 731 N N . THR A 1 88 ? -5.432 -2.726 8.344 1.00 98.25 88 THR A N 1
ATOM 732 C CA . THR A 1 88 ? -6.695 -2.889 9.063 1.00 98.25 88 THR A CA 1
ATOM 733 C C . THR A 1 88 ? -6.345 -3.132 10.529 1.00 98.25 88 THR A C 1
ATOM 735 O O . THR A 1 88 ? -5.778 -4.193 10.822 1.00 98.25 88 THR A O 1
ATOM 738 N N . PRO A 1 89 ? -6.664 -2.189 11.443 1.00 96.69 89 PRO A N 1
ATOM 739 C CA . PRO A 1 89 ? -6.431 -2.357 12.876 1.00 96.69 89 PRO A CA 1
ATOM 740 C C . PRO A 1 89 ? -6.976 -3.696 13.366 1.00 96.69 89 PRO A C 1
ATOM 742 O O . PRO A 1 89 ? -8.026 -4.138 12.894 1.00 96.69 89 PRO A O 1
ATOM 745 N N . TYR A 1 90 ? -6.318 -4.323 14.339 1.00 93.81 90 TYR A N 1
ATOM 746 C CA . TYR A 1 90 ? -6.635 -5.677 14.798 1.00 93.81 90 TYR A CA 1
ATOM 747 C C . TYR A 1 90 ? -8.112 -5.833 15.185 1.00 93.81 90 TYR A C 1
ATOM 749 O O . TYR A 1 90 ? -8.766 -6.800 14.798 1.00 93.81 90 TYR A O 1
ATOM 757 N N . LYS A 1 91 ? -8.678 -4.828 15.867 1.00 95.31 91 LYS A N 1
ATOM 758 C CA . LYS A 1 91 ? -10.099 -4.807 16.261 1.00 95.31 91 LYS A CA 1
ATOM 759 C C . LYS A 1 91 ? -11.095 -4.800 15.090 1.00 95.31 91 LYS A C 1
ATOM 761 O O . LYS A 1 91 ? -12.259 -5.124 15.298 1.00 95.31 91 LYS A O 1
ATOM 766 N N . HIS A 1 92 ? -10.638 -4.448 13.890 1.00 96.00 92 HIS A N 1
ATOM 767 C CA . HIS A 1 92 ? -11.441 -4.289 12.674 1.00 96.00 92 HIS A CA 1
ATOM 768 C C . HIS A 1 92 ? -11.157 -5.367 11.622 1.00 96.00 92 HIS A C 1
ATOM 770 O O . HIS A 1 92 ? -11.776 -5.384 10.556 1.00 96.00 92 HIS A O 1
ATOM 776 N N . GLN A 1 93 ? -10.246 -6.301 11.901 1.00 93.44 93 GLN A N 1
ATOM 777 C CA . GLN A 1 93 ? -9.949 -7.414 10.999 1.00 93.44 93 GLN A CA 1
ATOM 778 C C . GLN A 1 93 ? -11.145 -8.368 10.871 1.00 93.44 93 GLN A C 1
ATOM 780 O O . GLN A 1 93 ? -12.056 -8.366 11.694 1.00 93.44 93 GLN A O 1
ATOM 785 N N . HIS A 1 94 ? -11.164 -9.169 9.803 1.00 94.06 94 HIS A N 1
ATOM 786 C CA . HIS A 1 94 ? -12.236 -10.129 9.484 1.00 94.06 94 HIS A CA 1
ATOM 787 C C . HIS A 1 94 ? -13.624 -9.528 9.181 1.00 94.06 94 HIS A C 1
ATOM 789 O O . HIS A 1 94 ? -14.597 -10.269 9.070 1.00 94.06 94 HIS A O 1
ATOM 795 N N . HIS A 1 95 ? -13.710 -8.214 8.956 1.00 96.62 95 HIS A N 1
ATOM 796 C CA . HIS A 1 95 ? -14.937 -7.528 8.521 1.00 96.62 95 HIS A CA 1
ATOM 797 C C . HIS A 1 95 ? -14.961 -7.206 7.014 1.00 96.62 95 HIS A C 1
ATOM 799 O O . HIS A 1 95 ? -15.909 -6.608 6.516 1.00 96.62 95 HIS A O 1
ATOM 805 N N . GLY A 1 96 ? -13.915 -7.585 6.269 1.00 97.56 96 GLY A N 1
ATOM 806 C CA . GLY A 1 96 ? -13.798 -7.316 4.829 1.00 97.56 96 GLY A CA 1
ATOM 807 C C . GLY A 1 96 ? -13.301 -5.909 4.469 1.00 97.56 96 GLY A C 1
ATOM 808 O O . GLY A 1 96 ? -13.247 -5.570 3.289 1.00 97.56 96 GLY A O 1
ATOM 809 N N . TYR A 1 97 ? -12.893 -5.093 5.446 1.00 98.44 97 TYR A N 1
ATOM 810 C CA . TYR A 1 97 ? -12.477 -3.705 5.208 1.00 98.44 97 TYR A CA 1
ATOM 811 C C . TYR A 1 97 ? -11.245 -3.563 4.304 1.00 98.44 97 TYR A C 1
ATOM 813 O O . TYR A 1 97 ? -11.251 -2.698 3.428 1.00 98.44 97 TYR A O 1
ATOM 821 N N . ALA A 1 98 ? -10.255 -4.456 4.419 1.00 98.25 98 ALA A N 1
ATOM 822 C CA . ALA A 1 98 ? -9.123 -4.510 3.488 1.00 98.25 98 ALA A CA 1
ATOM 823 C C . ALA A 1 98 ? -9.592 -4.710 2.031 1.00 98.25 98 ALA A C 1
ATOM 825 O O . ALA A 1 98 ? -9.144 -4.020 1.114 1.00 98.25 98 ALA A O 1
ATOM 826 N N . SER A 1 99 ? -10.564 -5.601 1.815 1.00 98.44 99 SER A N 1
ATOM 827 C CA . SER A 1 99 ? -11.157 -5.826 0.494 1.00 98.44 99 SER A CA 1
ATOM 828 C C . SER A 1 99 ? -11.956 -4.622 0.004 1.00 98.44 99 SER A C 1
ATOM 830 O O . SER A 1 99 ? -11.979 -4.343 -1.193 1.00 98.44 99 SER A O 1
ATOM 832 N N . MET A 1 100 ? -12.604 -3.884 0.906 1.00 98.62 100 MET A N 1
ATOM 833 C CA . MET A 1 100 ? -13.346 -2.673 0.560 1.00 98.62 100 MET A CA 1
ATOM 834 C C . MET A 1 100 ? -12.420 -1.563 0.053 1.00 98.62 100 MET A C 1
ATOM 836 O O . MET A 1 100 ? -12.694 -0.998 -1.005 1.00 98.62 100 MET A O 1
ATOM 840 N N . VAL A 1 101 ? -11.315 -1.278 0.753 1.00 98.69 101 VAL A N 1
ATOM 841 C CA . VAL A 1 101 ? -10.350 -0.257 0.303 1.00 98.69 101 VAL A CA 1
ATOM 842 C C . VAL A 1 101 ? -9.637 -0.671 -0.989 1.00 98.69 101 VAL A C 1
ATOM 844 O O . VAL A 1 101 ? -9.442 0.173 -1.863 1.00 98.69 101 VAL A O 1
ATOM 847 N N . MET A 1 102 ? -9.328 -1.963 -1.162 1.00 98.62 102 MET A N 1
ATOM 848 C CA . MET A 1 102 ? -8.739 -2.490 -2.398 1.00 98.62 102 MET A CA 1
ATOM 849 C C . MET A 1 102 ? -9.688 -2.342 -3.596 1.00 98.62 102 MET A C 1
ATOM 851 O O . MET A 1 102 ? -9.300 -1.815 -4.637 1.00 98.62 102 MET A O 1
ATOM 855 N N . ASN A 1 103 ? -10.953 -2.745 -3.447 1.00 98.38 103 ASN A N 1
ATOM 856 C CA . ASN A 1 103 ? -11.952 -2.611 -4.509 1.00 98.38 103 ASN A CA 1
ATOM 857 C C . ASN A 1 103 ? -12.205 -1.146 -4.884 1.00 98.38 103 ASN A C 1
ATOM 859 O O . ASN A 1 103 ? -12.308 -0.824 -6.070 1.00 98.38 103 ASN A O 1
ATOM 863 N N . GLU A 1 104 ? -12.289 -0.254 -3.894 1.00 98.50 104 GLU A N 1
ATOM 864 C CA . GLU A 1 104 ? -12.488 1.173 -4.154 1.00 98.50 104 GLU A CA 1
ATOM 865 C C . GLU A 1 104 ? -11.286 1.775 -4.896 1.00 98.50 104 GLU A C 1
ATOM 867 O O . GLU A 1 104 ? -11.467 2.549 -5.839 1.00 98.50 104 GLU A O 1
ATOM 872 N N . LEU A 1 105 ? -10.062 1.365 -4.552 1.00 97.94 105 LEU A N 1
ATOM 873 C CA . LEU A 1 105 ? -8.863 1.728 -5.303 1.00 97.94 105 LEU A CA 1
ATOM 874 C C . LEU A 1 105 ? -8.922 1.233 -6.756 1.00 97.94 105 LEU A C 1
ATOM 876 O O . LEU A 1 105 ? -8.764 2.043 -7.670 1.00 97.94 105 LEU A O 1
ATOM 880 N N . ILE A 1 106 ? -9.191 -0.056 -6.988 1.00 97.69 106 ILE A N 1
ATOM 881 C CA . ILE A 1 106 ? -9.186 -0.651 -8.339 1.00 97.69 106 ILE A CA 1
ATOM 882 C C . ILE A 1 106 ? -10.234 0.020 -9.229 1.00 97.69 106 ILE A C 1
ATOM 884 O O . ILE A 1 106 ? -9.966 0.361 -10.381 1.00 97.69 106 ILE A O 1
ATOM 888 N N . LYS A 1 107 ? -11.427 0.264 -8.681 1.00 96.75 107 LYS A N 1
ATOM 889 C CA . LYS A 1 107 ? -12.542 0.907 -9.384 1.00 96.75 107 LYS A CA 1
ATOM 890 C C . LYS A 1 107 ? -12.197 2.319 -9.873 1.00 96.75 107 LYS A C 1
ATOM 892 O O . LYS A 1 107 ? -12.579 2.708 -10.985 1.00 96.75 107 LYS A O 1
ATOM 897 N N . ASN A 1 108 ? -11.507 3.098 -9.040 1.00 95.31 108 ASN A N 1
ATOM 898 C CA . ASN A 1 108 ? -11.239 4.510 -9.309 1.00 95.31 108 ASN A CA 1
ATOM 899 C C . ASN A 1 108 ? -9.904 4.760 -10.013 1.00 95.31 108 ASN A C 1
ATOM 901 O O . ASN A 1 108 ? -9.774 5.782 -10.688 1.00 95.31 108 ASN A O 1
ATOM 905 N N . PHE A 1 109 ? -8.935 3.849 -9.910 1.00 94.81 109 PHE A N 1
ATOM 906 C CA . PHE A 1 109 ? -7.641 4.021 -10.556 1.00 94.81 109 PHE A CA 1
ATOM 907 C C . PHE A 1 109 ? -7.782 4.066 -12.088 1.00 94.81 109 PHE A C 1
ATOM 909 O O . PHE A 1 109 ? -8.562 3.328 -12.700 1.00 94.81 109 PHE A O 1
ATOM 916 N N . LYS A 1 110 ? -7.042 4.991 -12.706 1.00 92.00 110 LYS A N 1
ATOM 917 C CA . LYS A 1 110 ? -6.950 5.180 -14.157 1.00 92.00 110 LYS A CA 1
ATOM 918 C C . LYS A 1 110 ? -5.467 5.217 -14.506 1.00 92.00 110 LYS A C 1
ATOM 920 O O . LYS A 1 110 ? -4.780 6.170 -14.160 1.00 92.00 110 LYS A O 1
ATOM 925 N N . GLY A 1 111 ? -4.990 4.164 -15.152 1.00 94.06 111 GLY A N 1
ATOM 926 C CA . GLY A 1 111 ? -3.587 3.972 -15.500 1.00 94.06 111 GLY A CA 1
ATOM 927 C C . GLY A 1 111 ? -3.392 2.615 -16.168 1.00 94.06 111 GLY A C 1
ATOM 928 O O . GLY A 1 111 ? -4.365 1.974 -16.563 1.00 94.06 111 GLY A O 1
ATOM 929 N N . LYS A 1 112 ? -2.140 2.176 -16.282 1.00 97.12 112 LYS A N 1
ATOM 930 C CA . LYS A 1 112 ? -1.763 0.862 -16.821 1.00 97.12 112 LYS A CA 1
ATOM 931 C C . LYS A 1 112 ? -1.969 -0.265 -15.816 1.00 97.12 112 LYS A C 1
ATOM 933 O O . LYS A 1 112 ? -2.312 -1.372 -16.216 1.00 97.12 112 LYS A O 1
ATOM 938 N N . GLY A 1 113 ? -1.787 -0.002 -14.524 1.00 97.44 113 GLY A N 1
ATOM 939 C CA . GLY A 1 113 ? -2.020 -1.018 -13.505 1.00 97.44 113 GLY A CA 1
ATOM 940 C C . GLY A 1 113 ? -1.553 -0.648 -12.104 1.00 97.44 113 GLY A C 1
ATOM 941 O O . GLY A 1 113 ? -1.006 0.428 -11.863 1.00 97.44 113 GLY A O 1
ATOM 942 N N . ILE A 1 114 ? -1.782 -1.573 -11.180 1.00 98.38 114 ILE A N 1
ATOM 943 C CA . ILE A 1 114 ? -1.435 -1.464 -9.763 1.00 98.38 114 ILE A CA 1
ATOM 944 C C . ILE A 1 114 ? -0.433 -2.570 -9.441 1.00 98.38 114 ILE A C 1
ATOM 946 O O . ILE A 1 114 ? -0.582 -3.702 -9.905 1.00 98.38 114 ILE A O 1
ATOM 950 N N . VAL A 1 115 ? 0.585 -2.240 -8.653 1.00 98.44 115 VAL A N 1
ATOM 951 C CA . VAL A 1 115 ? 1.657 -3.158 -8.265 1.00 98.44 115 VAL A CA 1
ATOM 952 C C . VAL A 1 115 ? 1.826 -3.107 -6.759 1.00 98.44 115 VAL A C 1
ATOM 954 O O . VAL A 1 115 ? 1.798 -2.032 -6.160 1.00 98.44 115 VAL A O 1
ATOM 957 N N . LEU A 1 116 ? 2.009 -4.270 -6.148 1.00 98.25 116 LEU A N 1
ATOM 958 C CA . LEU A 1 116 ? 2.301 -4.395 -4.727 1.00 98.25 116 LEU A CA 1
ATOM 959 C C . LEU A 1 116 ? 3.246 -5.562 -4.482 1.00 98.25 116 LEU A C 1
ATOM 961 O O . LEU A 1 116 ? 3.407 -6.438 -5.333 1.00 98.25 116 LEU A O 1
ATOM 965 N N . THR A 1 117 ? 3.843 -5.588 -3.301 1.00 97.50 117 THR A N 1
ATOM 966 C CA . THR A 1 117 ? 4.564 -6.750 -2.790 1.00 97.50 117 THR A CA 1
ATOM 967 C C . THR A 1 117 ? 3.790 -7.378 -1.637 1.00 97.50 117 THR A C 1
ATOM 969 O O . THR A 1 117 ? 3.193 -6.679 -0.820 1.00 97.50 117 THR A O 1
ATOM 972 N N . CYS A 1 118 ? 3.759 -8.710 -1.566 1.00 97.19 118 CYS A N 1
ATOM 973 C CA . CYS A 1 118 ? 3.100 -9.420 -0.470 1.00 97.19 118 CYS A CA 1
ATOM 974 C C . CYS A 1 118 ? 3.876 -10.656 -0.002 1.00 97.19 118 CYS A C 1
ATOM 976 O O . CYS A 1 118 ? 4.732 -11.178 -0.713 1.00 97.19 118 CYS A O 1
ATOM 978 N N . LYS A 1 119 ? 3.591 -11.111 1.221 1.00 96.25 119 LYS A N 1
ATOM 979 C CA . LYS A 1 119 ? 4.099 -12.389 1.741 1.00 96.25 119 LYS A CA 1
ATOM 980 C C . LYS A 1 119 ? 3.354 -13.532 1.047 1.00 96.25 119 LYS A C 1
ATOM 982 O O . LYS A 1 119 ? 2.171 -13.389 0.760 1.00 96.25 119 LYS A O 1
ATOM 987 N N . GLU A 1 120 ? 4.003 -14.678 0.854 1.00 97.00 120 GLU A N 1
ATOM 988 C CA . GLU A 1 120 ? 3.456 -15.818 0.090 1.00 97.00 120 GLU A CA 1
ATOM 989 C C . GLU A 1 120 ? 2.025 -16.219 0.505 1.00 97.00 120 GLU A C 1
ATOM 991 O O . GLU A 1 120 ? 1.146 -16.410 -0.331 1.00 97.00 120 GLU A O 1
ATOM 996 N N . HIS A 1 121 ? 1.739 -16.256 1.809 1.00 97.38 121 HIS A N 1
ATOM 997 C CA . HIS A 1 121 ? 0.410 -16.610 2.325 1.00 97.38 121 HIS A CA 1
ATOM 998 C C . HIS A 1 121 ? -0.704 -15.595 1.993 1.00 97.38 121 HIS A C 1
ATOM 1000 O O . HIS A 1 121 ? -1.878 -15.909 2.179 1.00 97.38 121 HIS A O 1
ATOM 1006 N N . LEU A 1 122 ? -0.362 -14.391 1.520 1.00 97.69 122 LEU A N 1
ATOM 1007 C CA . LEU A 1 122 ? -1.304 -13.353 1.087 1.00 97.69 122 LEU A CA 1
ATOM 1008 C C . LEU A 1 122 ? -1.557 -13.365 -0.426 1.00 97.69 122 LEU A C 1
ATOM 1010 O O . LEU A 1 122 ? -2.453 -12.656 -0.881 1.00 97.69 122 LEU A O 1
ATOM 1014 N N . ILE A 1 123 ? -0.831 -14.177 -1.206 1.00 98.56 123 ILE A N 1
ATOM 1015 C CA . ILE A 1 123 ? -1.059 -14.310 -2.654 1.00 98.56 123 ILE A CA 1
ATOM 1016 C C . ILE A 1 123 ? -2.532 -14.633 -2.958 1.00 98.56 123 ILE A C 1
ATOM 1018 O O . ILE A 1 123 ? -3.120 -13.906 -3.760 1.00 98.56 123 ILE A O 1
ATOM 1022 N N . PRO A 1 124 ? -3.185 -15.621 -2.298 1.00 98.44 124 PRO A N 1
ATOM 1023 C CA . PRO A 1 124 ? -4.583 -15.936 -2.589 1.00 98.44 124 PRO A CA 1
ATOM 1024 C C . PRO A 1 124 ? -5.520 -14.744 -2.376 1.00 98.44 124 PRO A C 1
ATOM 1026 O O . PRO A 1 124 ? -6.389 -14.509 -3.208 1.00 98.44 124 PRO A O 1
ATOM 1029 N N . PHE A 1 125 ? -5.298 -13.958 -1.316 1.00 98.19 125 PHE A N 1
ATOM 1030 C CA . PHE A 1 125 ? -6.091 -12.762 -1.030 1.00 98.19 125 PHE A CA 1
ATOM 1031 C C . PHE A 1 125 ? -6.002 -11.748 -2.175 1.00 98.19 125 PHE A C 1
ATOM 1033 O O . PHE A 1 125 ? -7.025 -11.280 -2.662 1.00 98.19 125 PHE A O 1
ATOM 1040 N N . TYR A 1 126 ? -4.796 -11.430 -2.654 1.00 98.56 126 TYR A N 1
ATOM 1041 C CA . TYR A 1 126 ? -4.646 -10.466 -3.746 1.00 98.56 126 TYR A CA 1
ATOM 1042 C C . TYR A 1 126 ? -5.144 -11.013 -5.091 1.00 98.56 126 TYR A C 1
ATOM 1044 O O . TYR A 1 126 ? -5.710 -10.264 -5.893 1.00 98.56 126 TYR A O 1
ATOM 1052 N N . SER A 1 127 ? -5.007 -12.318 -5.333 1.00 98.31 127 SER A N 1
ATOM 1053 C CA . SER A 1 127 ? -5.522 -12.957 -6.547 1.00 98.31 127 SER A CA 1
ATOM 1054 C C . SER A 1 127 ? -7.048 -12.907 -6.670 1.00 98.31 127 SER A C 1
ATOM 1056 O O . SER A 1 127 ? -7.547 -12.866 -7.793 1.00 98.31 127 SER A O 1
ATOM 1058 N N . GLU A 1 128 ? -7.800 -12.817 -5.567 1.00 98.00 128 GLU A N 1
ATOM 1059 C CA . GLU A 1 128 ? -9.261 -12.623 -5.605 1.00 98.00 128 GLU A CA 1
ATOM 1060 C C . GLU A 1 128 ? -9.679 -11.312 -6.293 1.00 98.00 128 GLU A C 1
ATOM 1062 O O . GLU A 1 128 ? -10.758 -11.243 -6.882 1.00 98.00 128 GLU A O 1
ATOM 1067 N N . PHE A 1 129 ? -8.817 -10.289 -6.285 1.00 97.81 129 PHE A N 1
ATOM 1068 C CA . PHE A 1 129 ? -9.054 -9.020 -6.985 1.00 97.81 129 PHE A CA 1
ATOM 1069 C C . PHE A 1 129 ? -8.534 -9.020 -8.430 1.00 97.81 129 PHE A C 1
ATOM 1071 O O . PHE A 1 129 ? -8.654 -8.012 -9.123 1.00 97.81 129 PHE A O 1
ATOM 1078 N N . GLY A 1 130 ? -7.940 -10.126 -8.892 1.00 97.88 130 GLY A N 1
ATOM 1079 C CA . GLY A 1 130 ? -7.346 -10.248 -10.223 1.00 97.88 130 GLY A CA 1
ATOM 1080 C C . GLY A 1 130 ? -5.857 -9.901 -10.299 1.00 97.88 130 GLY A C 1
ATOM 1081 O O . GLY A 1 130 ? -5.340 -9.758 -11.405 1.00 97.88 130 GLY A O 1
ATOM 1082 N N . PHE A 1 131 ? -5.154 -9.762 -9.166 1.00 98.50 131 PHE A N 1
ATOM 1083 C CA . PHE A 1 131 ? -3.695 -9.646 -9.200 1.00 98.50 131 PHE A CA 1
ATOM 1084 C C . PHE A 1 131 ? -3.050 -10.977 -9.604 1.00 98.50 131 PHE A C 1
ATOM 1086 O O . PHE A 1 131 ? -3.391 -12.045 -9.087 1.00 98.50 131 PHE A O 1
ATOM 1093 N N . VAL A 1 132 ? -2.062 -10.890 -10.487 1.00 98.44 132 VAL A N 1
ATOM 1094 C CA . VAL A 1 132 ? -1.212 -12.001 -10.912 1.00 98.44 132 VAL A CA 1
ATOM 1095 C C . VAL A 1 132 ? 0.075 -11.983 -10.091 1.00 98.44 132 VAL A C 1
ATOM 1097 O O . VAL A 1 132 ? 0.696 -10.930 -9.961 1.00 98.44 132 VAL A O 1
ATOM 1100 N N . ASP A 1 133 ? 0.460 -13.139 -9.544 1.00 98.50 133 ASP A N 1
ATOM 1101 C CA . ASP A 1 133 ? 1.778 -13.345 -8.930 1.00 98.50 133 ASP A CA 1
ATOM 1102 C C . ASP A 1 133 ? 2.847 -13.447 -10.026 1.00 98.50 133 ASP A C 1
ATOM 1104 O O . ASP A 1 133 ? 2.798 -14.333 -10.881 1.00 98.50 133 ASP A O 1
ATOM 1108 N N . GLU A 1 134 ? 3.805 -12.524 -10.010 1.00 98.19 134 GLU A N 1
ATOM 1109 C CA . GLU A 1 134 ? 4.956 -12.490 -10.919 1.00 98.19 134 GLU A CA 1
ATOM 1110 C C . GLU A 1 134 ? 6.192 -13.186 -10.317 1.00 98.19 134 GLU A C 1
ATOM 1112 O O . GLU A 1 134 ? 7.263 -13.202 -10.929 1.00 98.19 134 GLU A O 1
ATOM 1117 N N . GLY A 1 135 ? 6.044 -13.796 -9.137 1.00 97.56 135 GLY A N 1
ATOM 1118 C CA . GLY A 1 135 ? 7.087 -14.506 -8.414 1.00 97.56 135 GLY A CA 1
ATOM 1119 C C . GLY A 1 135 ? 7.836 -13.623 -7.417 1.00 97.56 135 GLY A C 1
ATOM 1120 O O . GLY A 1 135 ? 7.401 -12.533 -7.040 1.00 97.56 135 GLY A O 1
ATOM 1121 N N . ILE A 1 136 ? 8.987 -14.125 -6.966 1.00 96.44 136 ILE A N 1
ATOM 1122 C CA . ILE A 1 136 ? 9.804 -13.483 -5.931 1.00 96.44 136 ILE A CA 1
ATOM 1123 C C . ILE A 1 136 ? 10.301 -12.115 -6.425 1.00 96.44 136 ILE A C 1
ATOM 1125 O O . ILE A 1 136 ? 10.994 -12.012 -7.437 1.00 96.44 136 ILE A O 1
ATOM 1129 N N . SER A 1 137 ? 9.964 -11.073 -5.670 1.00 93.88 137 SER A N 1
ATOM 1130 C CA . SER A 1 137 ? 10.417 -9.701 -5.868 1.00 93.88 137 SER A CA 1
ATOM 1131 C C . SER A 1 137 ? 11.893 -9.546 -5.490 1.00 93.88 137 SER A C 1
ATOM 1133 O O . SER A 1 137 ? 12.406 -10.234 -4.609 1.00 93.88 137 SER A O 1
ATOM 1135 N N . SER A 1 138 ? 12.572 -8.580 -6.110 1.00 90.50 138 SER A N 1
ATOM 1136 C CA . SER A 1 138 ? 13.908 -8.145 -5.687 1.00 90.50 138 SER A CA 1
ATOM 1137 C C . SER A 1 138 ? 13.904 -7.302 -4.406 1.00 90.50 138 SER A C 1
ATOM 1139 O O . SER A 1 138 ? 14.978 -6.948 -3.928 1.00 90.50 138 SER A O 1
ATOM 1141 N N . SER A 1 139 ? 12.724 -6.943 -3.886 1.00 88.94 139 SER A N 1
ATOM 1142 C CA . SER A 1 139 ? 12.571 -6.173 -2.651 1.00 88.94 139 SER A CA 1
ATOM 1143 C C . SER A 1 139 ? 13.169 -6.914 -1.460 1.00 88.94 139 SER A C 1
ATOM 1145 O O . SER A 1 139 ? 12.850 -8.078 -1.210 1.00 88.94 139 SER A O 1
ATOM 1147 N N . THR A 1 140 ? 13.996 -6.212 -0.692 1.00 88.31 140 THR A N 1
ATOM 1148 C CA . THR A 1 140 ? 14.589 -6.693 0.563 1.00 88.31 140 THR A CA 1
ATOM 1149 C C . THR A 1 140 ? 13.990 -6.006 1.785 1.00 88.31 140 THR A C 1
ATOM 1151 O O . THR A 1 140 ? 14.456 -6.228 2.905 1.00 88.31 140 THR A O 1
ATOM 1154 N N . HIS A 1 141 ? 12.945 -5.192 1.591 1.00 85.50 141 HIS A N 1
ATOM 1155 C CA . HIS A 1 141 ? 12.274 -4.445 2.652 1.00 85.50 141 HIS A CA 1
ATOM 1156 C C . HIS A 1 141 ? 11.944 -5.332 3.860 1.00 85.50 141 HIS A C 1
ATOM 1158 O O . HIS A 1 141 ? 11.385 -6.424 3.729 1.00 85.50 141 HIS A O 1
ATOM 1164 N N . GLY A 1 142 ? 12.354 -4.894 5.049 1.00 83.19 142 GLY A N 1
ATOM 1165 C CA . GLY A 1 142 ? 12.183 -5.647 6.291 1.00 83.19 142 GLY A CA 1
ATOM 1166 C C . GLY A 1 142 ? 12.935 -6.982 6.383 1.00 83.19 142 GLY A C 1
ATOM 1167 O O . GLY A 1 142 ? 12.705 -7.717 7.338 1.00 83.19 142 GLY A O 1
ATOM 1168 N N . ASN A 1 143 ? 13.851 -7.312 5.466 1.00 87.06 143 ASN A N 1
ATOM 1169 C CA . ASN A 1 143 ? 14.522 -8.620 5.378 1.00 87.06 143 ASN A CA 1
ATOM 1170 C C . ASN A 1 143 ? 13.537 -9.802 5.248 1.00 87.06 143 ASN A C 1
ATOM 1172 O O . ASN A 1 143 ? 13.751 -10.872 5.823 1.00 87.06 143 ASN A O 1
ATOM 1176 N N . VAL A 1 144 ? 12.447 -9.601 4.504 1.00 88.12 144 VAL A N 1
ATOM 1177 C CA . VAL A 1 144 ? 11.403 -10.604 4.249 1.00 88.12 144 VAL A CA 1
ATOM 1178 C C . VAL A 1 144 ? 11.407 -11.006 2.772 1.00 88.12 144 VAL A C 1
ATOM 1180 O O . VAL A 1 144 ? 11.777 -10.217 1.908 1.00 88.12 144 VAL A O 1
ATOM 1183 N N . LEU A 1 145 ? 10.994 -12.243 2.475 1.00 92.81 145 LEU A N 1
ATOM 1184 C CA . LEU A 1 145 ? 10.738 -12.687 1.106 1.00 92.81 145 LEU A CA 1
ATOM 1185 C C . LEU A 1 145 ? 9.389 -12.139 0.623 1.00 92.81 145 LEU A C 1
ATOM 1187 O O . LEU A 1 145 ? 8.341 -12.466 1.188 1.00 92.81 145 LEU A O 1
ATOM 1191 N N . TRP A 1 146 ? 9.423 -11.350 -0.444 1.00 96.38 146 TRP A N 1
ATOM 1192 C CA . TRP A 1 146 ? 8.241 -10.739 -1.038 1.00 96.38 146 TRP A CA 1
ATOM 1193 C C . TRP A 1 146 ? 7.940 -11.336 -2.409 1.00 96.38 146 TRP A C 1
ATOM 1195 O O . TRP A 1 146 ? 8.854 -11.598 -3.184 1.00 96.38 146 TRP A O 1
ATOM 1205 N N . HIS A 1 147 ? 6.660 -11.488 -2.731 1.00 97.88 147 HIS A N 1
ATOM 1206 C CA . HIS A 1 147 ? 6.164 -11.759 -4.077 1.00 97.88 147 HIS A CA 1
ATOM 1207 C C . HIS A 1 147 ? 5.656 -10.467 -4.707 1.00 97.88 147 HIS A C 1
ATOM 1209 O O . HIS A 1 147 ? 4.957 -9.703 -4.038 1.00 97.88 147 HIS A O 1
ATOM 1215 N N . GLN A 1 148 ? 6.001 -10.215 -5.971 1.00 98.25 148 GLN A N 1
ATOM 1216 C CA . GLN A 1 148 ? 5.449 -9.092 -6.723 1.00 98.25 148 GLN A CA 1
ATOM 1217 C C . GLN A 1 148 ? 4.096 -9.488 -7.313 1.00 98.25 148 GLN A C 1
ATOM 1219 O O . GLN A 1 148 ? 3.992 -10.449 -8.068 1.00 98.25 148 GLN A O 1
ATOM 1224 N N . MET A 1 149 ? 3.069 -8.707 -6.995 1.00 98.50 149 MET A N 1
ATOM 1225 C CA . MET A 1 149 ? 1.713 -8.896 -7.490 1.00 98.50 149 MET A CA 1
ATOM 1226 C C . MET A 1 149 ? 1.346 -7.739 -8.416 1.00 98.50 149 MET A C 1
ATOM 1228 O O . MET A 1 149 ? 1.558 -6.572 -8.068 1.00 98.50 149 MET A O 1
ATOM 1232 N N . ARG A 1 150 ? 0.731 -8.040 -9.563 1.00 98.44 150 ARG A N 1
ATOM 1233 C CA . ARG A 1 150 ? 0.311 -7.026 -10.540 1.00 98.44 150 ARG A CA 1
ATOM 1234 C C . ARG A 1 150 ? -1.139 -7.182 -10.964 1.00 98.44 150 ARG A C 1
ATOM 1236 O O . ARG A 1 150 ? -1.562 -8.256 -11.378 1.00 98.44 150 ARG A O 1
ATOM 1243 N N . TYR A 1 151 ? -1.867 -6.075 -10.943 1.00 98.19 151 TYR A N 1
ATOM 1244 C CA . TYR A 1 151 ? -3.162 -5.931 -11.594 1.00 98.19 151 TYR A CA 1
ATOM 1245 C C . TYR A 1 151 ? -2.997 -5.021 -12.815 1.00 98.19 151 TYR A C 1
ATOM 1247 O O . TYR A 1 151 ? -2.759 -3.821 -12.662 1.00 98.19 151 TYR A O 1
ATOM 1255 N N . GLU A 1 152 ? -3.088 -5.572 -14.027 1.00 96.12 152 GLU A N 1
ATOM 1256 C CA . GLU A 1 152 ? -3.045 -4.779 -15.264 1.00 96.12 152 GLU A CA 1
ATOM 1257 C C . GLU A 1 152 ? -4.457 -4.356 -15.690 1.00 96.12 152 GLU A C 1
ATOM 1259 O O . GLU A 1 152 ? -5.386 -5.163 -15.739 1.00 96.12 152 GLU A O 1
ATOM 1264 N N . ILE A 1 153 ? -4.617 -3.077 -16.032 1.00 92.81 153 ILE A N 1
ATOM 1265 C CA . ILE A 1 153 ? -5.848 -2.563 -16.629 1.00 92.81 153 ILE A CA 1
ATOM 1266 C C . ILE A 1 153 ? -5.751 -2.796 -18.134 1.00 92.81 153 ILE A C 1
ATOM 1268 O O . ILE A 1 153 ? -5.055 -2.079 -18.853 1.00 92.81 153 ILE A O 1
ATOM 1272 N N . ILE A 1 154 ? -6.461 -3.816 -18.609 1.00 78.00 154 ILE A N 1
ATOM 1273 C CA . ILE A 1 154 ? -6.606 -4.079 -20.040 1.00 78.00 154 ILE A CA 1
ATOM 1274 C C . ILE A 1 154 ? -7.549 -3.014 -20.611 1.00 78.00 154 ILE A C 1
ATOM 1276 O O . ILE A 1 154 ? -8.665 -2.836 -20.118 1.00 78.00 154 ILE A O 1
ATOM 1280 N N . THR A 1 155 ? -7.068 -2.286 -21.618 1.00 58.78 155 THR A N 1
ATOM 1281 C CA . THR A 1 155 ? -7.841 -1.287 -22.376 1.00 58.78 155 THR A CA 1
ATOM 1282 C C . THR A 1 155 ? -8.356 -1.868 -23.680 1.00 58.78 155 THR A C 1
ATOM 1284 O O . THR A 1 155 ? -7.698 -2.789 -24.215 1.00 58.78 155 THR A O 1
#

Radius of gyration: 14.31 Å; chains: 1; bounding box: 32×32×39 Å

Organism: NCBI:txid2606629

Sequence (155 aa):
MFRYADINDLNRVYEIEKECFPENEAASFNSLKHRIENGFFLLLEEEHEILSFINGMYSNEKDLKDEMYEGKYCVKNGDWLMIFGVDTPYKHQHHGYASMVMNELIKNFKGKGIVLTCKEHLIPFYSEFGFVDEGISSSTHGNVLWHQMRYEIIT